Protein AF-A0A2R6JZH3-F1 (afdb_monomer_lite)

Secondary structure (DSSP, 8-state):
------EEEEEEEEEEEEESSS-SSHHHHHHHHHHTSTTEEEEEEEEEEEEEE-SSEEEEEEEEEEEEEPPTTS---

Sequence (77 aa):
MSVQLPTTEVEADLQLRVPRGEAGSLGDGARTVLDGVDAVRTVEIVEIGGMRPDAFDLYVDATARIVVAADPSTAVR

Foldseek 3Di:
DDDDQDKDKDKDWDWDKFFPDPQPDPQSSRVVRQVPDPFWDDKDWPDWDDWDDDPGIITTTTTIITIGRDDPVVPDD

Radius of gyration: 14.44 Å; chains: 1; bounding box: 42×21×36 Å

pLDDT: mean 80.11, std 12.07, range [42.56, 91.06]

Structure (mmCIF, N/CA/C/O backbone):
data_AF-A0A2R6JZH3-F1
#
_entry.id   AF-A0A2R6JZH3-F1
#
loop_
_atom_site.group_PDB
_atom_site.id
_atom_site.type_symbol
_atom_site.label_atom_id
_atom_site.label_alt_id
_atom_site.label_comp_id
_atom_site.label_asym_id
_atom_site.label_entity_id
_atom_site.label_seq_id
_atom_site.pdbx_PDB_ins_code
_atom_site.Cartn_x
_atom_site.Cartn_y
_atom_site.Cartn_z
_atom_site.occupancy
_atom_site.B_iso_or_equiv
_atom_site.auth_seq_id
_atom_site.auth_comp_id
_atom_site.auth_asym_id
_atom_site.auth_atom_id
_atom_site.pdbx_PDB_model_num
ATOM 1 N N . MET A 1 1 ? -29.013 10.110 7.797 1.00 42.56 1 MET A N 1
ATOM 2 C CA . MET A 1 1 ? -28.257 9.433 8.871 1.00 42.56 1 MET A CA 1
ATOM 3 C C . MET A 1 1 ? -26.904 9.066 8.298 1.00 42.56 1 MET A C 1
ATOM 5 O O . MET A 1 1 ? -26.875 8.325 7.326 1.00 42.56 1 MET A O 1
ATOM 9 N N . SER A 1 2 ? -25.820 9.629 8.825 1.00 53.34 2 SER A N 1
ATOM 10 C CA . SER A 1 2 ? -24.465 9.269 8.399 1.00 53.34 2 SER A CA 1
ATOM 11 C C . SER A 1 2 ? -24.011 8.087 9.245 1.00 53.34 2 SER A C 1
ATOM 13 O O . SER A 1 2 ? -23.921 8.208 10.464 1.00 53.34 2 SER A O 1
ATOM 15 N N . VAL A 1 3 ? -23.795 6.934 8.619 1.00 61.22 3 VAL A N 1
ATOM 16 C CA . VAL A 1 3 ? -23.228 5.765 9.297 1.00 61.22 3 VAL A CA 1
ATOM 17 C C . VAL A 1 3 ? -21.717 5.970 9.327 1.00 61.22 3 VAL A C 1
ATOM 19 O O . VAL A 1 3 ? -21.068 5.900 8.286 1.00 61.22 3 VAL A O 1
ATOM 22 N N . GLN A 1 4 ? -21.158 6.279 10.499 1.00 64.88 4 GLN A N 1
ATOM 23 C CA . GLN A 1 4 ? -19.712 6.204 10.696 1.00 64.88 4 GLN A CA 1
ATOM 24 C C . GLN A 1 4 ? -19.338 4.728 10.786 1.00 64.88 4 GLN A C 1
ATOM 26 O O . GLN A 1 4 ? -19.644 4.058 11.770 1.00 64.88 4 GLN A O 1
ATOM 31 N N . LEU A 1 5 ? -18.718 4.221 9.724 1.00 70.88 5 LEU A N 1
ATOM 32 C CA . LEU A 1 5 ? -18.079 2.914 9.750 1.00 70.88 5 LEU A CA 1
ATOM 33 C C . LEU A 1 5 ? -16.867 3.006 10.689 1.00 70.88 5 LEU A C 1
ATOM 35 O O . LEU A 1 5 ? -16.097 3.963 10.567 1.00 70.88 5 LEU A O 1
ATOM 39 N N . PRO A 1 6 ? -16.700 2.068 11.635 1.00 81.31 6 PRO A N 1
ATOM 40 C CA . PRO A 1 6 ? -15.514 2.038 12.475 1.00 81.31 6 PRO A CA 1
ATOM 41 C C . PRO A 1 6 ? -14.271 1.884 11.591 1.00 81.31 6 PRO A C 1
ATOM 43 O O . PRO A 1 6 ? -14.295 1.184 10.580 1.00 81.31 6 PRO A O 1
ATOM 46 N N . THR A 1 7 ? -13.187 2.560 11.954 1.00 85.00 7 THR A N 1
ATOM 47 C CA . THR A 1 7 ? -11.904 2.484 11.249 1.00 85.00 7 THR A CA 1
ATOM 48 C C . THR A 1 7 ? -10.808 2.105 12.227 1.00 85.00 7 THR A C 1
ATOM 50 O O . THR A 1 7 ? -10.813 2.570 13.367 1.00 85.00 7 THR A O 1
ATOM 53 N N . THR A 1 8 ? -9.857 1.297 11.776 1.00 89.06 8 THR A N 1
ATOM 54 C CA . THR A 1 8 ? -8.682 0.900 12.551 1.00 89.06 8 THR A CA 1
ATOM 55 C C . THR A 1 8 ? -7.442 1.447 11.878 1.00 89.06 8 THR A C 1
ATOM 57 O O . THR A 1 8 ? -7.285 1.351 10.663 1.00 89.06 8 THR A O 1
ATOM 60 N N . GLU A 1 9 ? -6.569 2.032 12.683 1.00 88.88 9 GLU A N 1
ATOM 61 C CA . GLU A 1 9 ? -5.270 2.499 12.237 1.00 88.88 9 GLU A CA 1
ATOM 62 C C . GLU A 1 9 ? -4.223 1.419 12.492 1.00 88.88 9 GLU A C 1
ATOM 64 O O . GLU A 1 9 ? -4.147 0.868 13.591 1.00 88.88 9 GLU A O 1
ATOM 69 N N . VAL A 1 10 ? -3.454 1.094 11.457 1.00 88.12 10 VAL A N 1
ATOM 70 C CA . VAL A 1 10 ? -2.459 0.025 11.478 1.00 88.12 10 VAL A CA 1
ATOM 71 C C . VAL A 1 10 ? -1.172 0.549 10.863 1.00 88.12 10 VAL A C 1
ATOM 73 O O . VAL A 1 10 ? -1.188 1.105 9.769 1.00 88.12 10 VAL A O 1
ATOM 76 N N . GLU A 1 11 ? -0.060 0.348 11.555 1.00 91.06 11 GLU A N 1
ATOM 77 C CA . GLU A 1 11 ? 1.275 0.464 10.975 1.00 91.06 11 GLU A CA 1
ATOM 78 C C . GLU A 1 11 ? 1.759 -0.945 10.639 1.00 91.06 11 GLU A C 1
ATOM 80 O O . GLU A 1 11 ? 1.688 -1.842 11.484 1.00 91.06 11 GLU A O 1
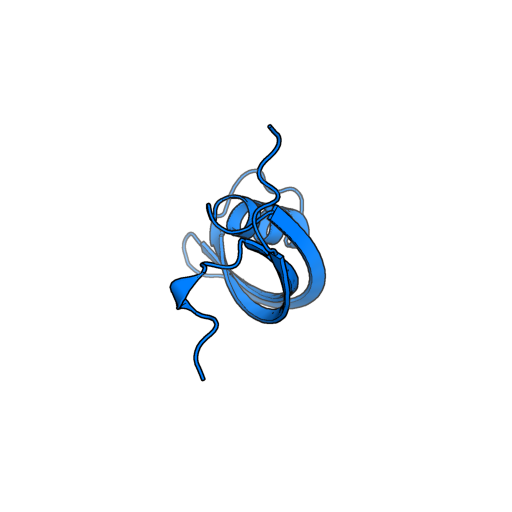ATOM 85 N N . ALA A 1 12 ? 2.168 -1.162 9.391 1.00 87.38 12 ALA A N 1
ATOM 86 C CA . ALA A 1 12 ? 2.578 -2.475 8.918 1.00 87.38 12 ALA A CA 1
ATOM 87 C C . ALA A 1 12 ? 3.755 -2.388 7.947 1.00 87.38 12 ALA A C 1
ATOM 89 O O . ALA A 1 12 ? 3.810 -1.509 7.083 1.00 87.38 12 ALA A O 1
ATOM 90 N N . ASP A 1 13 ? 4.643 -3.374 8.055 1.00 90.94 13 ASP A N 1
ATOM 91 C CA . ASP A 1 13 ? 5.669 -3.655 7.060 1.00 90.94 13 ASP A CA 1
ATOM 92 C C . ASP A 1 13 ? 5.068 -4.519 5.952 1.00 90.94 13 ASP A C 1
ATOM 94 O O . ASP A 1 13 ? 4.538 -5.609 6.192 1.00 90.94 13 ASP A O 1
ATOM 98 N N . LEU A 1 14 ? 5.121 -4.014 4.725 1.00 87.38 14 LEU A N 1
ATOM 99 C CA . LEU A 1 14 ? 4.441 -4.581 3.572 1.00 87.38 14 LEU A CA 1
ATOM 100 C C . LEU A 1 14 ? 5.431 -4.814 2.441 1.00 87.38 14 LEU A C 1
ATOM 102 O O . LEU A 1 14 ? 6.221 -3.944 2.083 1.00 87.38 14 LEU A O 1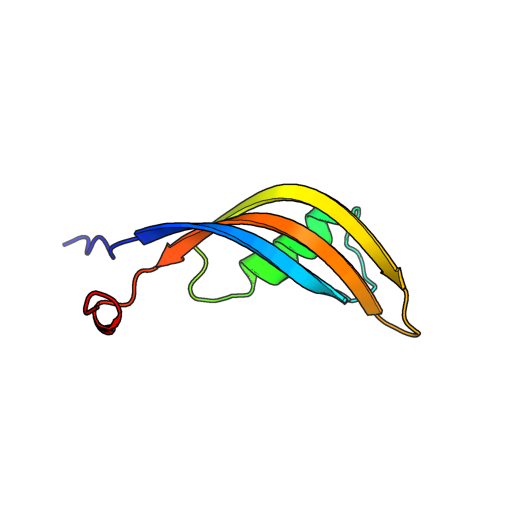
ATOM 106 N N . GLN A 1 15 ? 5.326 -5.982 1.814 1.00 88.62 15 GLN A N 1
ATOM 107 C CA . GLN A 1 15 ? 5.975 -6.242 0.539 1.00 88.62 15 GLN A CA 1
ATOM 108 C C . GLN A 1 15 ? 4.944 -6.063 -0.576 1.00 88.62 15 GLN A C 1
ATOM 110 O O . GLN A 1 15 ? 4.008 -6.850 -0.716 1.00 88.62 15 GLN A O 1
ATOM 115 N N . LEU A 1 16 ? 5.119 -5.021 -1.378 1.00 86.81 16 LEU A N 1
ATOM 116 C CA . LEU A 1 16 ? 4.191 -4.622 -2.426 1.00 86.81 16 LEU A CA 1
ATOM 117 C C . LEU A 1 16 ? 4.743 -4.995 -3.795 1.00 86.81 16 LEU A C 1
ATOM 119 O O . LEU A 1 16 ? 5.905 -4.739 -4.105 1.00 86.81 16 LEU A O 1
ATOM 123 N N . ARG A 1 17 ? 3.892 -5.568 -4.646 1.00 87.75 17 ARG A N 1
ATOM 124 C CA . ARG A 1 17 ? 4.179 -5.710 -6.074 1.00 87.75 17 ARG A CA 1
ATOM 125 C C . ARG A 1 17 ? 3.675 -4.460 -6.788 1.00 87.75 17 ARG A C 1
ATOM 127 O O . ARG A 1 17 ? 2.472 -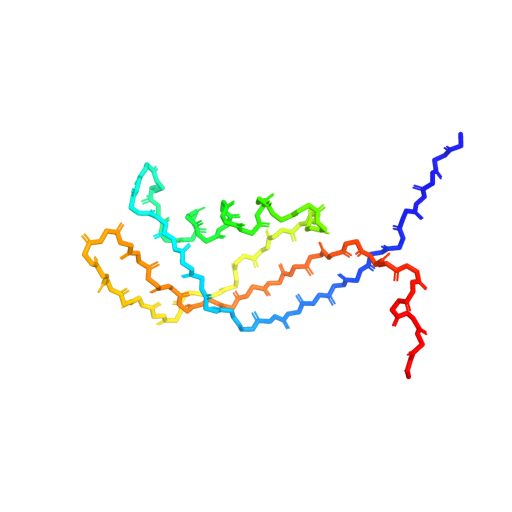4.281 -6.946 1.00 87.75 17 ARG A O 1
ATOM 134 N N . VAL A 1 18 ? 4.600 -3.618 -7.223 1.00 83.75 18 VAL A N 1
ATOM 135 C CA . VAL A 1 18 ? 4.341 -2.397 -7.982 1.00 83.75 18 VAL A CA 1
ATOM 136 C C . VAL A 1 18 ? 4.572 -2.693 -9.470 1.00 83.75 18 VAL A C 1
ATOM 138 O O . VAL A 1 18 ? 5.708 -2.985 -9.863 1.00 83.75 18 VAL A O 1
ATOM 141 N N . PRO A 1 19 ? 3.528 -2.643 -10.317 1.00 78.06 19 PRO A N 1
ATOM 142 C CA . PRO A 1 19 ? 3.686 -2.795 -11.759 1.00 78.06 19 PRO A CA 1
ATOM 143 C C . PRO A 1 19 ? 4.600 -1.702 -12.320 1.00 78.06 19 PRO A C 1
ATOM 145 O O . PRO A 1 19 ? 4.512 -0.542 -11.910 1.00 78.06 19 PRO A O 1
ATOM 148 N N . ARG A 1 20 ? 5.452 -2.039 -13.296 1.00 70.94 20 ARG A N 1
ATOM 149 C CA . ARG A 1 20 ? 6.166 -1.005 -14.060 1.00 70.94 20 ARG A CA 1
ATOM 150 C C . ARG A 1 20 ? 5.160 -0.205 -14.885 1.00 70.94 20 ARG A C 1
ATOM 152 O O . ARG A 1 20 ? 4.472 -0.765 -15.732 1.00 70.94 20 ARG A O 1
ATOM 159 N N . GLY A 1 21 ? 5.091 1.099 -14.649 1.00 68.31 21 GLY A N 1
ATOM 160 C CA . GLY A 1 21 ? 4.147 1.997 -15.313 1.00 68.31 21 GLY A CA 1
ATOM 161 C C . GLY A 1 21 ? 4.455 3.465 -15.024 1.00 68.31 21 GLY A C 1
ATOM 162 O O . GLY A 1 21 ? 5.568 3.792 -14.623 1.00 68.31 21 GLY A O 1
ATOM 163 N N . GLU A 1 22 ? 3.464 4.341 -15.198 1.00 57.03 22 GLU A N 1
ATOM 164 C CA . GLU A 1 22 ? 3.583 5.806 -15.045 1.00 57.03 22 GLU A CA 1
ATOM 165 C C . GLU A 1 22 ? 3.752 6.304 -13.596 1.00 57.03 22 GLU A C 1
ATOM 167 O O . GLU A 1 22 ? 3.671 7.504 -13.337 1.00 57.03 22 GLU A O 1
ATOM 172 N N . ALA A 1 23 ? 3.978 5.412 -12.628 1.00 64.88 23 ALA A N 1
ATOM 173 C CA . ALA A 1 23 ? 4.254 5.816 -11.256 1.00 64.88 23 ALA A CA 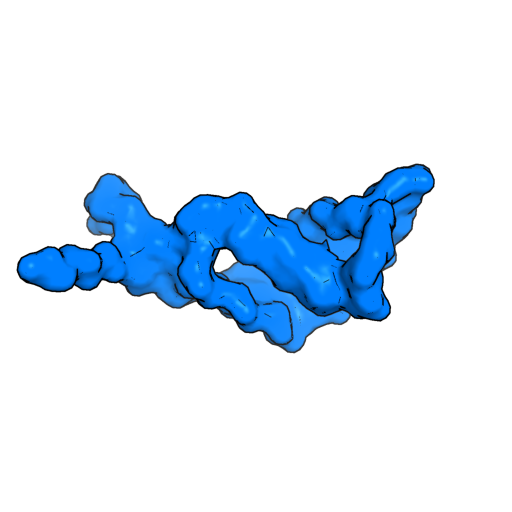1
ATOM 174 C C . ALA A 1 23 ? 5.583 6.590 -11.215 1.00 64.88 23 ALA A C 1
ATOM 176 O O . ALA A 1 23 ? 6.654 6.015 -11.411 1.00 64.88 23 ALA A O 1
ATOM 177 N N . GLY A 1 24 ? 5.505 7.906 -10.991 1.00 68.62 24 GLY A N 1
ATOM 178 C CA . GLY A 1 24 ? 6.667 8.799 -11.003 1.00 68.62 24 GLY A CA 1
ATOM 179 C C . GLY A 1 24 ? 7.723 8.436 -9.953 1.00 68.62 24 GLY A C 1
ATOM 180 O O . GLY A 1 24 ? 8.916 8.607 -10.200 1.00 68.62 24 GLY A O 1
ATOM 181 N N . SER A 1 25 ? 7.299 7.882 -8.812 1.00 82.19 25 SER A N 1
ATOM 182 C CA . SER A 1 25 ? 8.173 7.357 -7.760 1.00 82.19 25 SER A CA 1
ATOM 183 C C . SER A 1 25 ? 7.682 6.010 -7.206 1.00 82.19 25 SER A C 1
ATOM 185 O O . SER A 1 25 ? 6.516 5.639 -7.360 1.00 82.19 25 SER A O 1
ATOM 187 N N . LEU A 1 26 ? 8.566 5.274 -6.515 1.00 81.00 26 LEU A N 1
ATOM 188 C CA . LEU A 1 26 ? 8.197 4.027 -5.825 1.00 81.00 26 LEU A CA 1
ATOM 189 C C . LEU A 1 26 ? 7.131 4.257 -4.749 1.00 81.00 26 LEU A C 1
ATOM 191 O O . LEU A 1 26 ? 6.256 3.413 -4.579 1.00 81.00 26 LEU A O 1
ATOM 195 N N . GLY A 1 27 ? 7.192 5.398 -4.052 1.00 82.00 27 GLY A N 1
ATOM 196 C CA . GLY A 1 27 ? 6.197 5.780 -3.051 1.00 82.00 27 GLY A CA 1
ATOM 197 C C . GLY A 1 27 ? 4.815 5.979 -3.670 1.00 82.00 27 GLY A C 1
ATOM 198 O O . GLY A 1 27 ? 3.832 5.464 -3.144 1.00 82.00 27 GLY A O 1
ATOM 199 N N . ASP A 1 28 ? 4.743 6.631 -4.832 1.00 84.44 28 ASP A N 1
ATOM 200 C CA . ASP A 1 28 ? 3.481 6.818 -5.560 1.00 84.44 28 ASP A CA 1
ATOM 201 C C . ASP A 1 28 ? 2.924 5.488 -6.077 1.00 84.44 28 ASP A C 1
ATOM 203 O O . ASP A 1 28 ? 1.720 5.237 -6.005 1.00 84.44 28 ASP A O 1
ATOM 207 N N . GLY A 1 29 ? 3.803 4.603 -6.556 1.00 85.88 29 GLY A N 1
ATOM 208 C CA . GLY A 1 29 ? 3.428 3.258 -6.987 1.00 85.88 29 GLY A CA 1
ATOM 209 C C . GLY A 1 29 ? 2.888 2.408 -5.834 1.00 85.88 29 GLY A C 1
ATOM 210 O O . GLY A 1 29 ? 1.815 1.820 -5.955 1.00 85.88 29 GLY A O 1
ATOM 211 N N . ALA A 1 30 ? 3.584 2.394 -4.695 1.00 86.00 30 ALA A N 1
ATOM 212 C CA . ALA A 1 30 ? 3.145 1.712 -3.479 1.00 86.00 30 ALA A CA 1
ATOM 213 C C . ALA A 1 30 ? 1.801 2.259 -2.976 1.00 86.00 30 ALA A C 1
ATOM 215 O O . ALA A 1 30 ? 0.891 1.487 -2.672 1.00 86.00 30 ALA A O 1
ATOM 216 N N . ARG A 1 31 ? 1.647 3.588 -2.962 1.00 87.75 31 ARG A N 1
ATOM 217 C CA . ARG A 1 31 ? 0.395 4.251 -2.593 1.00 87.75 31 ARG A CA 1
ATOM 218 C C . ARG A 1 31 ? -0.750 3.853 -3.521 1.00 87.75 31 ARG A C 1
ATOM 220 O O . ARG A 1 31 ? -1.808 3.489 -3.034 1.00 87.75 31 ARG A O 1
ATOM 227 N N . THR A 1 32 ? -0.519 3.846 -4.831 1.00 88.75 32 THR A N 1
ATOM 228 C CA . THR A 1 32 ? -1.527 3.450 -5.829 1.00 88.75 32 THR A CA 1
ATOM 229 C C . THR A 1 32 ? -1.999 2.010 -5.621 1.00 88.75 32 THR A C 1
ATOM 231 O O . THR A 1 32 ? -3.191 1.730 -5.727 1.00 88.75 32 THR A O 1
ATOM 234 N N . VAL A 1 33 ? -1.082 1.090 -5.296 1.00 88.25 33 VAL A N 1
ATOM 235 C CA . VAL A 1 33 ? -1.432 -0.308 -4.993 1.00 88.25 33 VAL A CA 1
ATOM 236 C C . VAL A 1 33 ? -2.309 -0.396 -3.741 1.00 88.25 33 VAL A C 1
ATOM 238 O O . VAL A 1 33 ? -3.296 -1.128 -3.744 1.00 88.25 33 VAL A O 1
ATOM 241 N N . LEU A 1 34 ? -1.975 0.354 -2.687 1.00 87.31 34 LEU A N 1
ATOM 242 C CA . LEU A 1 34 ? -2.726 0.353 -1.429 1.00 87.31 34 LEU A CA 1
ATOM 243 C C . LEU A 1 34 ? -4.085 1.060 -1.540 1.00 87.31 34 LEU A C 1
ATOM 245 O O . LEU A 1 34 ? -5.065 0.561 -0.994 1.00 87.31 34 LEU A O 1
ATOM 249 N N . ASP A 1 35 ? -4.170 2.161 -2.286 1.00 88.19 35 ASP A N 1
ATOM 250 C CA . ASP A 1 35 ? -5.427 2.871 -2.566 1.00 88.19 35 ASP A CA 1
ATOM 251 C C . ASP A 1 35 ? -6.396 2.016 -3.409 1.00 88.19 35 ASP A C 1
ATOM 253 O O . ASP A 1 35 ? -7.605 2.232 -3.378 1.00 88.19 35 ASP A O 1
ATOM 257 N N . GLY A 1 36 ? -5.888 1.014 -4.136 1.00 86.75 36 GLY A N 1
ATOM 258 C CA . GLY A 1 36 ? -6.702 0.039 -4.866 1.00 86.75 36 GLY A CA 1
ATOM 259 C C . GLY A 1 36 ? -7.386 -1.016 -3.987 1.00 86.75 36 GLY A C 1
ATOM 260 O O . GLY A 1 36 ? -8.164 -1.818 -4.501 1.00 86.75 36 GLY A O 1
ATOM 261 N N . VAL A 1 37 ? -7.101 -1.056 -2.681 1.00 88.19 37 VAL A N 1
ATOM 262 C CA . VAL A 1 37 ? -7.728 -1.997 -1.746 1.00 88.19 37 VAL A CA 1
ATOM 263 C C . VAL A 1 37 ? -9.011 -1.382 -1.188 1.00 88.19 37 VAL A C 1
ATOM 265 O O . VAL A 1 37 ? -8.963 -0.402 -0.454 1.00 88.19 37 VAL A O 1
ATOM 268 N N . ASP A 1 38 ? -10.163 -2.003 -1.447 1.00 86.31 38 ASP A N 1
ATOM 269 C CA . ASP A 1 38 ? -11.489 -1.467 -1.077 1.00 86.31 38 ASP A CA 1
ATOM 270 C C . ASP A 1 38 ? -11.650 -1.090 0.410 1.00 86.31 38 ASP A C 1
ATOM 272 O O . ASP A 1 38 ? -12.406 -0.180 0.770 1.00 86.31 38 ASP A O 1
ATOM 276 N N . ALA A 1 39 ? -10.961 -1.815 1.295 1.00 85.44 39 ALA A N 1
ATOM 277 C CA . ALA A 1 39 ? -10.999 -1.588 2.736 1.00 85.44 39 ALA A CA 1
ATOM 278 C C . ALA A 1 39 ? -10.136 -0.399 3.184 1.00 85.44 39 ALA A C 1
ATOM 280 O O . ALA A 1 39 ? -10.335 0.112 4.287 1.00 85.44 39 ALA A O 1
ATOM 281 N N . VAL A 1 40 ? -9.186 0.046 2.364 1.00 86.62 40 VAL A N 1
ATOM 282 C CA . VAL A 1 40 ? -8.261 1.126 2.693 1.00 86.62 40 VAL A CA 1
ATOM 283 C C . VAL A 1 40 ? -8.956 2.473 2.504 1.00 86.62 40 VAL A C 1
ATOM 285 O O . VAL A 1 40 ? -9.622 2.737 1.507 1.00 86.62 40 VAL A O 1
ATOM 288 N N . ARG A 1 41 ? -8.849 3.330 3.518 1.00 88.94 41 ARG A N 1
ATOM 289 C CA . ARG A 1 41 ? -9.426 4.685 3.528 1.00 88.94 41 ARG A CA 1
ATOM 290 C C . ARG A 1 41 ? -8.361 5.758 3.416 1.00 88.94 41 ARG A C 1
ATOM 292 O O . ARG A 1 41 ? -8.590 6.772 2.765 1.00 88.94 41 ARG A O 1
ATOM 299 N N . THR A 1 42 ? -7.218 5.512 4.042 1.00 87.56 42 THR A N 1
ATOM 300 C CA . THR A 1 42 ? -6.076 6.419 4.038 1.00 87.56 42 THR A CA 1
ATOM 301 C C . THR A 1 42 ? -4.800 5.605 3.970 1.00 87.56 42 THR A C 1
ATOM 303 O O . THR A 1 42 ? -4.667 4.614 4.689 1.00 87.56 42 THR A O 1
ATOM 306 N N . VAL A 1 43 ? -3.859 6.069 3.152 1.00 89.00 43 VAL A N 1
ATOM 307 C CA . VAL A 1 43 ? -2.504 5.529 3.050 1.00 89.00 43 VAL A CA 1
ATOM 308 C C . VAL A 1 43 ? -1.499 6.635 3.330 1.00 89.00 43 VAL A C 1
ATOM 310 O O . VAL A 1 43 ? -1.543 7.709 2.720 1.00 89.00 43 VAL A O 1
ATOM 313 N N . GLU A 1 44 ? -0.558 6.343 4.213 1.00 90.56 44 GLU A N 1
ATOM 314 C CA . GLU A 1 44 ? 0.649 7.122 4.438 1.00 90.56 44 GLU A CA 1
ATOM 315 C C . GLU A 1 44 ? 1.851 6.181 4.327 1.00 90.56 44 GLU A C 1
ATOM 317 O O . GLU A 1 44 ? 1.986 5.227 5.091 1.00 90.56 44 GLU A O 1
ATOM 322 N N . ILE A 1 45 ? 2.712 6.420 3.337 1.00 86.94 45 ILE A N 1
ATOM 323 C CA . ILE A 1 45 ? 3.969 5.683 3.199 1.00 86.94 45 ILE A CA 1
ATOM 324 C C . ILE A 1 45 ? 4.975 6.328 4.147 1.00 86.94 45 ILE A C 1
ATOM 326 O O . ILE A 1 45 ? 5.311 7.499 3.976 1.00 86.94 45 ILE A O 1
ATOM 330 N N . VAL A 1 46 ? 5.434 5.564 5.132 1.00 87.12 46 VAL A N 1
ATOM 331 C CA . VAL A 1 46 ? 6.398 6.021 6.138 1.00 87.12 46 VAL A CA 1
ATOM 332 C C . VAL A 1 46 ? 7.813 5.857 5.600 1.00 87.12 46 VAL A C 1
ATOM 334 O O . VAL A 1 46 ? 8.614 6.788 5.649 1.00 87.12 46 VAL A O 1
ATOM 337 N N . GLU A 1 47 ? 8.108 4.685 5.038 1.00 87.81 47 GLU A N 1
ATOM 338 C CA . GLU A 1 47 ? 9.443 4.350 4.555 1.00 87.81 47 GLU A CA 1
ATOM 339 C C . GLU A 1 47 ? 9.384 3.395 3.360 1.00 87.81 47 GLU A C 1
ATOM 341 O O . GLU A 1 47 ? 8.523 2.520 3.281 1.00 87.81 47 GLU A O 1
ATOM 346 N N . ILE A 1 48 ? 10.335 3.552 2.436 1.00 86.69 48 ILE A N 1
ATOM 347 C CA . ILE A 1 48 ? 10.643 2.565 1.401 1.00 86.69 48 ILE A CA 1
ATOM 348 C C . ILE A 1 48 ? 12.017 1.983 1.729 1.00 86.69 48 ILE A C 1
ATOM 350 O O . ILE A 1 48 ? 13.029 2.663 1.561 1.00 86.69 48 ILE A O 1
ATOM 354 N N . GLY A 1 49 ? 12.050 0.736 2.195 1.00 83.88 49 GLY A N 1
ATOM 355 C CA . GLY A 1 49 ? 13.283 0.098 2.654 1.00 83.88 49 GLY A CA 1
ATOM 356 C C . GLY A 1 49 ? 14.109 -0.498 1.514 1.00 83.88 49 GLY A C 1
ATOM 357 O O . GLY A 1 49 ? 15.331 -0.352 1.474 1.00 83.88 49 GLY A O 1
ATOM 358 N N . GLY A 1 50 ? 13.461 -1.164 0.555 1.00 83.62 50 GLY A N 1
ATOM 359 C CA . GLY A 1 50 ? 14.169 -1.875 -0.508 1.00 83.62 50 GLY A CA 1
ATOM 360 C C . GLY A 1 50 ? 13.326 -2.128 -1.749 1.00 83.62 50 GLY A C 1
ATOM 361 O O . GLY A 1 50 ? 12.102 -2.194 -1.688 1.00 83.62 50 GLY A 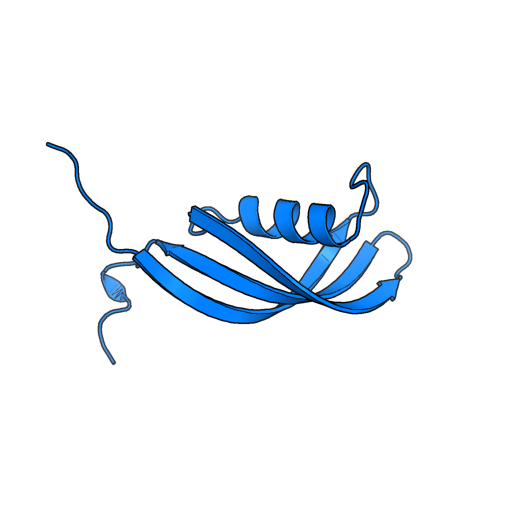O 1
ATOM 362 N N . MET A 1 51 ? 13.996 -2.288 -2.893 1.00 85.00 51 MET A N 1
ATOM 363 C CA . MET A 1 51 ? 13.356 -2.686 -4.146 1.00 85.00 51 MET A CA 1
ATOM 364 C C . MET A 1 51 ? 14.075 -3.873 -4.789 1.00 85.00 51 MET A C 1
ATOM 366 O O . MET A 1 51 ? 15.302 -3.903 -4.891 1.00 85.00 51 MET A O 1
ATOM 370 N N . ARG A 1 52 ? 13.295 -4.845 -5.260 1.00 85.31 52 ARG A N 1
ATOM 371 C CA . ARG A 1 52 ? 13.740 -6.000 -6.042 1.00 85.31 52 ARG A CA 1
ATOM 372 C C . ARG A 1 52 ? 13.059 -5.957 -7.414 1.00 85.31 52 ARG A C 1
ATOM 374 O O . ARG A 1 52 ? 11.854 -6.203 -7.496 1.00 85.31 52 ARG A O 1
ATOM 381 N N . PRO A 1 53 ? 13.786 -5.607 -8.486 1.00 80.50 53 PRO A N 1
ATOM 382 C CA . PRO A 1 53 ? 13.232 -5.634 -9.832 1.00 80.50 53 PRO A CA 1
ATOM 383 C C . PRO A 1 53 ? 13.076 -7.075 -10.338 1.00 80.50 53 PRO A C 1
ATOM 385 O O . PRO A 1 53 ? 13.966 -7.901 -10.153 1.00 80.50 53 PRO A O 1
ATOM 388 N N . ASP A 1 54 ? 11.965 -7.339 -11.016 1.00 81.12 54 ASP A N 1
ATOM 389 C CA . ASP A 1 54 ? 11.679 -8.552 -11.786 1.00 81.12 54 ASP A CA 1
ATOM 390 C C . ASP A 1 54 ? 11.429 -8.175 -13.266 1.00 81.12 54 ASP A C 1
ATOM 392 O O . ASP A 1 54 ? 11.450 -6.994 -13.630 1.00 81.12 54 ASP A O 1
ATOM 396 N N . ALA A 1 55 ? 11.222 -9.160 -14.145 1.00 76.31 55 ALA A N 1
ATOM 397 C CA . ALA A 1 55 ? 11.140 -8.976 -15.596 1.00 76.31 55 ALA A CA 1
ATOM 398 C C . ALA A 1 55 ? 10.096 -7.928 -16.035 1.00 76.31 55 ALA A C 1
ATOM 400 O O . ALA A 1 55 ? 10.340 -7.186 -16.988 1.00 76.31 55 ALA A O 1
ATOM 401 N N . PHE A 1 56 ? 8.968 -7.826 -15.324 1.00 71.62 56 PHE A N 1
ATOM 402 C CA . PHE A 1 56 ? 7.898 -6.859 -15.613 1.00 71.62 56 PHE A CA 1
ATOM 403 C C . PHE A 1 56 ? 7.404 -6.084 -14.383 1.00 71.62 56 PHE A C 1
ATOM 405 O O . PHE A 1 56 ? 6.639 -5.131 -14.518 1.00 71.62 56 PHE A O 1
ATOM 412 N N . ASP A 1 57 ? 7.877 -6.446 -13.193 1.00 77.88 57 ASP A N 1
ATOM 413 C CA . ASP A 1 57 ? 7.356 -5.967 -11.916 1.00 77.88 57 ASP A CA 1
ATOM 414 C C . ASP A 1 57 ? 8.475 -5.430 -11.020 1.00 77.88 57 ASP A C 1
ATOM 416 O O . ASP A 1 57 ? 9.650 -5.754 -11.196 1.00 77.88 57 ASP A O 1
ATOM 420 N N . LEU A 1 58 ? 8.118 -4.596 -10.044 1.00 82.50 58 LEU A N 1
ATOM 421 C CA . LEU A 1 58 ? 8.990 -4.249 -8.926 1.00 82.50 58 LEU A CA 1
ATOM 422 C C . LEU A 1 58 ? 8.363 -4.749 -7.633 1.00 82.50 58 LEU A C 1
ATOM 424 O O . LEU A 1 58 ? 7.228 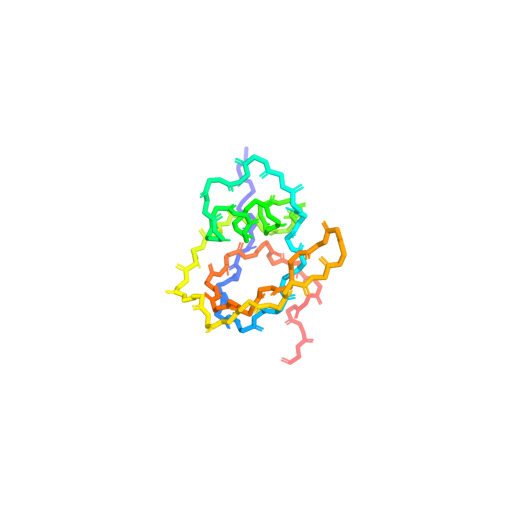-4.411 -7.314 1.00 82.50 58 LEU A O 1
ATOM 428 N N . TYR A 1 59 ? 9.124 -5.504 -6.854 1.00 85.56 59 TYR A N 1
ATOM 429 C CA . TYR A 1 59 ? 8.771 -5.782 -5.470 1.00 85.56 59 TYR A CA 1
ATOM 430 C C . TYR A 1 59 ? 9.405 -4.715 -4.589 1.00 85.56 59 TYR A C 1
ATOM 432 O O . TYR A 1 59 ? 10.617 -4.516 -4.646 1.00 85.56 59 TYR A O 1
ATOM 440 N N . VAL A 1 60 ? 8.595 -4.026 -3.801 1.00 86.56 60 VAL A N 1
ATOM 441 C CA . VAL A 1 60 ? 9.016 -2.935 -2.927 1.00 86.56 60 VAL A CA 1
ATOM 442 C C . VAL A 1 60 ? 8.679 -3.312 -1.495 1.00 86.56 60 VAL A C 1
ATOM 444 O O . VAL A 1 60 ? 7.534 -3.645 -1.203 1.00 86.56 60 VAL A O 1
ATOM 447 N N . ASP A 1 61 ? 9.673 -3.262 -0.620 1.00 89.06 61 ASP A N 1
ATOM 448 C CA . ASP A 1 61 ? 9.474 -3.382 0.819 1.00 89.06 61 ASP A CA 1
ATOM 449 C C . ASP A 1 61 ? 9.209 -1.968 1.363 1.00 89.06 61 ASP A C 1
ATOM 451 O O . ASP A 1 61 ? 10.032 -1.064 1.180 1.00 89.06 61 ASP A O 1
ATOM 455 N N . ALA A 1 62 ? 8.041 -1.765 1.970 1.00 88.62 62 ALA A N 1
ATOM 456 C CA . ALA A 1 62 ? 7.569 -0.470 2.439 1.00 88.62 62 ALA A CA 1
ATOM 457 C C . ALA A 1 62 ? 6.918 -0.586 3.818 1.00 88.62 62 ALA A C 1
ATOM 459 O O . ALA A 1 62 ? 6.126 -1.493 4.061 1.00 88.62 62 ALA A O 1
ATOM 460 N N . THR A 1 63 ? 7.188 0.382 4.682 1.00 90.25 63 THR A N 1
ATOM 461 C CA . THR A 1 63 ? 6.450 0.564 5.931 1.00 90.25 63 THR A CA 1
ATOM 462 C C . THR A 1 63 ? 5.370 1.603 5.674 1.00 90.25 63 THR A C 1
ATOM 464 O O . THR A 1 63 ? 5.655 2.715 5.215 1.00 90.25 63 THR A O 1
ATOM 467 N N . ALA A 1 64 ? 4.116 1.237 5.922 1.00 89.56 64 ALA A N 1
ATOM 468 C CA . ALA A 1 64 ? 2.978 2.110 5.680 1.00 89.56 64 ALA A CA 1
ATOM 469 C C . ALA A 1 64 ? 2.044 2.147 6.885 1.00 89.56 64 ALA A C 1
ATOM 471 O O . ALA A 1 64 ? 1.746 1.127 7.511 1.00 89.56 64 ALA A O 1
ATOM 472 N N . ARG A 1 65 ? 1.537 3.346 7.158 1.00 90.75 65 ARG A N 1
ATOM 473 C CA . ARG A 1 65 ? 0.441 3.579 8.084 1.00 90.75 65 ARG A CA 1
ATOM 474 C C . ARG A 1 65 ? -0.846 3.662 7.279 1.00 90.75 65 ARG A C 1
ATOM 476 O O . ARG A 1 65 ? -0.979 4.467 6.356 1.00 90.75 65 ARG A O 1
ATOM 483 N N . ILE A 1 66 ? -1.780 2.779 7.596 1.00 90.62 66 ILE A N 1
ATOM 484 C CA . ILE A 1 66 ? -2.999 2.576 6.826 1.00 90.62 66 ILE A CA 1
ATOM 485 C C . ILE A 1 66 ? -4.191 2.668 7.764 1.00 90.62 66 ILE A C 1
ATOM 487 O O . ILE A 1 66 ? -4.222 2.059 8.834 1.00 90.62 66 ILE A O 1
ATOM 491 N N . VAL A 1 67 ? -5.204 3.413 7.335 1.00 89.50 67 VAL A N 1
ATOM 492 C CA . VAL A 1 67 ? -6.516 3.399 7.976 1.00 89.50 67 VAL A CA 1
ATOM 493 C C . VAL A 1 67 ? -7.405 2.454 7.188 1.00 89.50 67 VAL A C 1
ATOM 495 O O . VAL A 1 67 ? -7.734 2.727 6.031 1.00 89.50 67 VAL A O 1
ATOM 498 N N . VAL A 1 68 ? -7.799 1.350 7.811 1.00 88.69 68 VAL A N 1
ATOM 499 C CA . VAL A 1 68 ? -8.698 0.358 7.217 1.00 88.69 68 VAL A CA 1
ATOM 500 C C . VAL A 1 68 ? -10.097 0.491 7.800 1.00 88.69 68 VAL A C 1
ATOM 502 O O . VAL A 1 68 ? -10.275 0.781 8.985 1.00 88.69 68 VAL A O 1
ATOM 505 N N . ALA A 1 69 ? -11.112 0.283 6.967 1.00 86.12 69 ALA A N 1
ATOM 506 C CA . ALA A 1 69 ? -12.471 0.088 7.440 1.00 86.12 69 ALA A CA 1
ATOM 507 C C . ALA A 1 69 ? -12.500 -1.179 8.301 1.00 86.12 69 ALA A C 1
ATOM 509 O O . ALA A 1 69 ? -12.128 -2.260 7.843 1.00 86.12 69 ALA A O 1
ATOM 510 N N . ALA A 1 70 ? -12.916 -1.035 9.554 1.00 75.69 70 ALA A N 1
ATOM 511 C CA . ALA A 1 70 ? -13.063 -2.165 10.445 1.00 75.69 70 ALA A CA 1
ATOM 512 C C . ALA A 1 70 ? -14.313 -2.940 10.030 1.00 75.69 70 ALA A C 1
ATOM 514 O O . ALA A 1 70 ? -15.429 -2.411 10.038 1.00 75.69 70 ALA A O 1
ATOM 515 N N . ASP A 1 71 ? -14.116 -4.203 9.670 1.00 68.12 71 ASP A N 1
ATOM 516 C CA . ASP A 1 71 ? -15.226 -5.129 9.542 1.00 68.12 71 ASP A CA 1
ATOM 517 C C . ASP A 1 71 ? -15.734 -5.451 10.960 1.00 68.12 71 ASP A C 1
ATOM 519 O O . ASP A 1 71 ? -14.937 -5.860 11.816 1.00 68.12 71 ASP A O 1
ATOM 523 N N . PRO A 1 72 ? -17.031 -5.258 11.260 1.00 57.91 72 PRO A N 1
ATOM 524 C CA . PRO A 1 72 ? -17.578 -5.516 12.590 1.00 57.91 72 PRO A CA 1
ATOM 525 C C . PRO A 1 72 ? -17.424 -6.981 13.035 1.00 57.91 72 PRO A C 1
ATOM 527 O O . PRO A 1 72 ? -17.597 -7.267 14.219 1.00 57.91 72 PRO A O 1
ATOM 530 N N . SER A 1 73 ? -17.079 -7.906 12.130 1.00 60.06 73 SER A N 1
ATOM 531 C CA . SER A 1 73 ? -16.802 -9.309 12.465 1.00 60.06 73 SER A CA 1
ATOM 532 C C . SER A 1 73 ? -15.405 -9.567 13.054 1.00 60.06 73 SER A C 1
ATOM 534 O O . SER A 1 73 ? -15.209 -10.592 13.706 1.00 60.06 73 SER A O 1
ATOM 536 N N . THR A 1 74 ? -14.452 -8.638 12.906 1.00 56.31 74 THR A N 1
ATOM 537 C CA . THR A 1 74 ? -13.061 -8.805 13.379 1.00 56.31 74 THR A CA 1
ATOM 538 C C . THR A 1 74 ? -12.873 -8.394 14.849 1.00 56.31 74 THR A C 1
ATOM 540 O O . THR A 1 74 ? -11.846 -8.695 15.449 1.00 56.31 74 THR A O 1
ATOM 543 N N . ALA A 1 75 ? -13.873 -7.766 15.479 1.00 55.12 75 ALA A N 1
ATOM 544 C CA . ALA A 1 75 ? -13.810 -7.270 16.862 1.00 55.12 75 ALA A CA 1
ATOM 545 C C . ALA A 1 75 ? -13.877 -8.359 17.961 1.00 55.12 75 ALA A C 1
ATOM 547 O O . ALA A 1 75 ? -14.058 -8.036 19.134 1.00 55.12 75 ALA A O 1
ATOM 548 N N . VAL A 1 76 ? -13.735 -9.643 17.615 1.00 50.34 76 VAL A N 1
ATOM 549 C CA . VAL A 1 76 ? -13.686 -10.746 18.584 1.00 50.34 76 VAL A CA 1
ATOM 550 C C . VAL A 1 76 ? -12.339 -11.452 18.486 1.00 50.34 76 VAL A C 1
ATOM 552 O O . VAL A 1 76 ? -12.174 -12.371 17.682 1.00 50.34 76 VAL A O 1
ATOM 555 N N . ARG A 1 77 ? -11.394 -11.052 19.340 1.00 45.16 77 ARG A N 1
ATOM 556 C CA . ARG A 1 77 ? -10.390 -11.948 19.924 1.00 45.16 77 ARG A CA 1
ATOM 557 C C . ARG A 1 77 ? -9.739 -11.341 21.155 1.00 45.16 77 ARG A C 1
ATOM 559 O O . ARG A 1 77 ? -9.409 -10.139 21.108 1.00 45.16 77 ARG A O 1
#